Protein AF-A0A2M7G461-F1 (afdb_monomer)

pLDDT: mean 95.99, std 4.85, range [56.94, 98.69]

Nearest PDB structures (foldseek):
  2jje-assembly1_A-2  TM=4.848E-01  e=9.332E-02  Mycobacterium tuberculosis
  4o66-assembly3_C  TM=6.046E-01  e=2.962E-01  Mus musculus
  3ruy-assembly1_B  TM=4.878E-01  e=3.522E-01  Bacillus anthracis str. 'Ames Ancestor'
  1ohv-assembly1_A  TM=4.629E-01  e=4.437E-01  Sus scrofa
  4y0i-assembly1_B  TM=4.213E-01  e=1.492E+00  Sus scrofa

Solvent-accessible surface area (backbone atoms only — not comparable to full-atom values): 9695 Å² total; per-residue (Å²): 132,83,80,64,84,62,64,84,58,50,46,75,48,88,67,35,35,34,46,77,55,98,54,34,34,40,39,37,56,76,95,40,75,69,60,53,51,59,52,64,68,41,80,76,44,41,78,40,80,92,82,59,29,38,39,34,63,53,43,96,90,40,46,66,60,53,50,52,49,54,54,50,48,41,55,48,44,50,49,52,51,55,51,51,49,53,51,48,53,51,11,49,71,45,14,62,62,51,37,53,57,43,53,75,74,56,79,47,101,65,50,50,73,40,72,48,94,23,10,35,32,38,35,63,76,94,42,77,69,46,53,57,43,50,68,68,40,76,81,45,43,78,40,81,88,82,63,25,37,36,33,45,34,84,42,48,72,56,51,56,55,32,47,62,55,36,54,69,70,69,107

Structure (mmCIF, N/CA/C/O backbone):
data_AF-A0A2M7G461-F1
#
_entry.id   AF-A0A2M7G461-F1
#
loop_
_atom_site.group_PDB
_atom_site.id
_atom_site.type_symbol
_atom_site.label_atom_id
_atom_site.label_alt_id
_atom_site.label_comp_id
_atom_site.label_asym_id
_atom_site.label_entity_id
_atom_site.label_seq_id
_atom_site.pdbx_PDB_ins_code
_atom_site.Cartn_x
_atom_site.Cartn_y
_atom_site.Cartn_z
_atom_site.occupancy
_atom_site.B_iso_or_equiv
_atom_site.auth_seq_id
_atom_site.auth_comp_id
_atom_site.auth_asym_id
_atom_site.auth_atom_id
_atom_site.pdbx_PDB_model_num
ATOM 1 N N . MET A 1 1 ? 30.716 -2.762 -32.842 1.00 56.94 1 MET A N 1
ATOM 2 C CA . MET A 1 1 ? 29.436 -3.151 -32.221 1.00 56.94 1 MET A CA 1
ATOM 3 C C . MET A 1 1 ? 29.077 -2.027 -31.274 1.00 56.94 1 MET A C 1
ATOM 5 O O . MET A 1 1 ? 29.935 -1.670 -30.480 1.00 56.94 1 MET A O 1
ATOM 9 N N . LEU A 1 2 ? 27.922 -1.386 -31.448 1.00 66.88 2 LEU A N 1
ATOM 10 C CA . LEU A 1 2 ? 27.442 -0.402 -30.475 1.00 66.88 2 LEU A CA 1
ATOM 11 C C . LEU A 1 2 ? 26.961 -1.191 -29.254 1.00 66.88 2 LEU A C 1
ATOM 13 O O . LEU A 1 2 ? 26.204 -2.146 -29.421 1.00 66.88 2 LEU A O 1
ATOM 17 N N . GLU A 1 3 ? 27.455 -0.858 -28.066 1.00 80.31 3 GLU A N 1
ATOM 18 C CA . GLU A 1 3 ? 26.978 -1.459 -26.818 1.00 80.31 3 GLU A CA 1
ATOM 19 C C . GLU A 1 3 ? 25.491 -1.130 -26.642 1.00 80.31 3 GLU A C 1
ATOM 21 O O . GLU A 1 3 ? 25.078 0.009 -26.867 1.00 80.31 3 GLU A O 1
ATOM 26 N N . ASN A 1 4 ? 24.675 -2.129 -26.292 1.00 85.50 4 ASN A N 1
ATOM 27 C CA . ASN A 1 4 ? 23.266 -1.910 -25.985 1.00 85.50 4 ASN A CA 1
ATOM 28 C C . ASN A 1 4 ? 23.180 -1.210 -24.615 1.00 85.50 4 ASN A C 1
ATOM 30 O O . ASN A 1 4 ? 23.461 -1.862 -23.607 1.00 85.50 4 ASN A O 1
ATOM 34 N N . PRO A 1 5 ? 22.776 0.073 -24.538 1.00 89.31 5 PRO A N 1
ATOM 35 C CA . PRO A 1 5 ? 22.757 0.820 -23.277 1.00 89.31 5 PRO A CA 1
ATOM 36 C C . PRO A 1 5 ? 21.760 0.253 -22.252 1.00 89.31 5 PRO A C 1
ATOM 38 O O . PRO A 1 5 ? 21.801 0.627 -21.083 1.00 89.31 5 PRO A O 1
ATOM 41 N N . LEU A 1 6 ? 20.860 -0.646 -22.668 1.00 92.81 6 LEU A N 1
ATOM 42 C CA . LEU A 1 6 ? 19.903 -1.307 -21.783 1.00 92.81 6 LEU A CA 1
ATOM 43 C C . LEU A 1 6 ? 20.490 -2.529 -21.066 1.00 92.81 6 LEU A C 1
ATOM 45 O O . LEU A 1 6 ? 19.903 -2.970 -20.082 1.00 92.81 6 LEU A O 1
ATOM 49 N N . ALA A 1 7 ? 21.638 -3.057 -21.506 1.00 93.50 7 ALA A N 1
ATOM 50 C CA . ALA A 1 7 ? 22.259 -4.230 -20.885 1.00 93.50 7 ALA A CA 1
ATOM 51 C C . ALA A 1 7 ? 22.636 -3.975 -19.414 1.00 93.50 7 ALA A C 1
ATOM 53 O O . ALA A 1 7 ? 22.468 -4.845 -18.567 1.00 93.50 7 ALA A O 1
ATOM 54 N N . GLU A 1 8 ? 23.056 -2.751 -19.080 1.00 94.19 8 GLU A N 1
ATOM 55 C CA . GLU A 1 8 ? 23.362 -2.346 -17.698 1.00 94.19 8 GLU A CA 1
ATOM 56 C C . GLU A 1 8 ? 22.121 -2.274 -16.794 1.00 94.19 8 GLU A C 1
ATOM 58 O O . GLU A 1 8 ? 22.232 -2.182 -15.569 1.00 94.19 8 GLU A O 1
ATOM 63 N N . LEU A 1 9 ? 20.921 -2.272 -17.381 1.00 94.25 9 LEU A N 1
ATOM 64 C CA . LEU A 1 9 ? 19.673 -2.212 -16.633 1.00 94.25 9 LEU A CA 1
ATOM 65 C C . LEU A 1 9 ? 19.159 -3.594 -16.244 1.00 94.25 9 LEU A C 1
ATOM 67 O O . LEU A 1 9 ? 18.278 -3.651 -15.389 1.00 94.25 9 LEU A O 1
ATOM 71 N N . GLU A 1 10 ? 19.662 -4.674 -16.838 1.00 96.06 10 GLU A N 1
ATOM 72 C CA . GLU A 1 10 ? 19.182 -6.027 -16.570 1.00 96.06 10 GLU A CA 1
ATOM 73 C C . GLU A 1 10 ? 19.391 -6.435 -15.103 1.00 96.06 10 GLU A C 1
ATOM 75 O O . GLU A 1 10 ? 20.356 -6.043 -14.444 1.00 96.06 10 GLU A O 1
ATOM 80 N N . GLY A 1 11 ? 18.449 -7.216 -14.574 1.00 96.25 11 GLY A N 1
ATOM 81 C CA . GLY A 1 11 ? 18.481 -7.721 -13.207 1.00 96.25 11 GLY A CA 1
ATOM 82 C C . GLY A 1 11 ? 17.482 -7.044 -12.274 1.00 96.25 11 GLY A C 1
ATOM 83 O O . GLY A 1 11 ? 16.575 -6.311 -12.679 1.00 96.25 11 GLY A O 1
ATOM 84 N N . GLU A 1 12 ? 17.631 -7.343 -10.990 1.00 95.94 12 GLU A N 1
ATOM 85 C CA . GLU A 1 12 ? 16.716 -6.932 -9.930 1.00 95.94 12 GLU A CA 1
ATOM 86 C C . GLU A 1 12 ? 17.396 -5.909 -9.027 1.00 95.94 12 GLU A C 1
ATOM 88 O O . GLU A 1 12 ? 18.447 -6.176 -8.447 1.00 95.94 12 GLU A O 1
ATOM 93 N N . ILE A 1 13 ? 16.810 -4.714 -8.951 1.00 94.06 13 ILE A N 1
ATOM 94 C CA . ILE A 1 13 ? 17.269 -3.645 -8.065 1.00 94.06 13 ILE A CA 1
ATOM 95 C C . ILE A 1 13 ? 16.044 -3.089 -7.355 1.00 94.06 13 ILE A C 1
ATOM 97 O O . ILE A 1 13 ? 15.109 -2.618 -8.011 1.00 94.06 13 ILE A O 1
ATOM 101 N N . ASP A 1 14 ? 16.091 -3.096 -6.024 1.00 90.81 14 ASP A N 1
ATOM 102 C CA . ASP A 1 14 ? 14.961 -2.735 -5.171 1.00 90.81 14 ASP A CA 1
ATOM 103 C C . ASP A 1 14 ? 13.735 -3.609 -5.541 1.00 90.81 14 ASP A C 1
ATOM 105 O O . ASP A 1 14 ? 13.858 -4.822 -5.683 1.00 90.81 14 ASP A O 1
ATOM 109 N N . GLU A 1 15 ? 12.567 -3.008 -5.755 1.00 94.50 15 GLU A N 1
ATOM 110 C CA . GLU A 1 15 ? 11.322 -3.702 -6.132 1.00 94.50 15 GLU A CA 1
ATOM 111 C C . GLU A 1 15 ? 11.133 -3.845 -7.658 1.00 94.50 15 GLU A C 1
ATOM 113 O O . GLU A 1 15 ? 10.039 -4.160 -8.131 1.00 94.50 15 GLU A O 1
ATOM 118 N N . VAL A 1 16 ? 12.162 -3.543 -8.462 1.00 97.44 16 VAL A N 1
ATOM 119 C CA . VAL A 1 16 ? 12.061 -3.511 -9.929 1.00 97.44 16 VAL A CA 1
ATOM 120 C C . VAL A 1 16 ? 12.993 -4.541 -10.552 1.00 97.44 16 VAL A C 1
ATOM 122 O O . VAL A 1 16 ? 14.220 -4.394 -10.532 1.00 97.44 16 VAL A O 1
ATOM 125 N N . ARG A 1 17 ? 12.397 -5.548 -11.192 1.00 98.19 17 ARG A N 1
ATOM 126 C CA . ARG A 1 17 ? 13.107 -6.539 -12.006 1.00 98.19 17 ARG A CA 1
ATOM 127 C C . ARG A 1 17 ? 12.978 -6.201 -13.485 1.00 98.19 17 ARG A C 1
ATOM 129 O O . ARG A 1 17 ? 11.881 -5.938 -13.975 1.00 98.19 17 ARG A O 1
ATOM 136 N N . VAL A 1 18 ? 14.110 -6.247 -14.172 1.00 98.12 18 VAL A N 1
ATOM 137 C CA . VAL A 1 18 ? 14.263 -5.969 -15.600 1.00 98.12 18 VAL A CA 1
ATOM 138 C C . VAL A 1 18 ? 14.809 -7.221 -16.275 1.00 98.12 18 VAL A C 1
ATOM 140 O O . VAL A 1 18 ? 15.812 -7.770 -15.819 1.00 98.12 18 VAL A O 1
ATOM 143 N N . GLN A 1 19 ? 14.166 -7.657 -17.353 1.00 98.12 19 GLN A N 1
ATOM 144 C CA . GLN A 1 19 ? 14.663 -8.721 -18.228 1.00 98.12 19 GLN A CA 1
ATOM 145 C C . GLN A 1 19 ? 14.757 -8.188 -19.650 1.00 98.12 19 GLN A C 1
ATOM 147 O O . GLN A 1 19 ? 13.816 -7.551 -20.131 1.00 98.12 19 GLN A O 1
ATOM 152 N N . LEU A 1 20 ? 15.895 -8.422 -20.297 1.00 96.94 20 LEU A N 1
ATOM 153 C CA . LEU A 1 20 ? 16.164 -7.915 -21.633 1.00 96.94 20 LEU A CA 1
ATOM 154 C C . LEU A 1 20 ? 16.032 -9.042 -22.661 1.00 96.94 20 LEU A C 1
ATOM 156 O O . LEU A 1 20 ? 16.603 -10.117 -22.500 1.00 96.94 20 LEU A O 1
ATOM 160 N N . PHE A 1 21 ? 15.295 -8.770 -23.729 1.00 95.25 21 PHE A N 1
ATOM 161 C CA . PHE A 1 21 ? 15.199 -9.608 -24.918 1.00 95.25 21 PHE A CA 1
ATOM 162 C C . PHE A 1 21 ? 15.701 -8.813 -26.130 1.00 95.25 21 PHE A C 1
ATOM 164 O O . PHE A 1 21 ? 16.008 -7.624 -26.020 1.00 95.25 21 PHE A O 1
ATOM 171 N N . ASP A 1 22 ? 15.785 -9.461 -27.293 1.00 92.56 22 ASP A N 1
ATOM 172 C CA . ASP A 1 22 ? 16.356 -8.844 -28.499 1.00 92.56 22 ASP A CA 1
ATOM 173 C C . ASP A 1 22 ? 15.613 -7.561 -28.920 1.00 92.56 22 ASP A C 1
ATOM 175 O O . ASP A 1 22 ? 16.245 -6.558 -29.251 1.00 92.56 22 ASP A O 1
ATOM 179 N N . GLU A 1 23 ? 14.278 -7.574 -28.870 1.00 95.50 23 GLU A N 1
ATOM 180 C CA . GLU A 1 23 ? 13.420 -6.469 -29.333 1.00 95.50 23 GLU A CA 1
ATOM 181 C C . GLU A 1 23 ? 12.477 -5.931 -28.248 1.00 95.50 23 GLU A C 1
ATOM 183 O O . GLU A 1 23 ? 11.671 -5.034 -28.502 1.00 95.50 23 GLU A O 1
ATOM 188 N N . GLU A 1 24 ? 12.558 -6.455 -27.025 1.00 96.56 24 GLU A N 1
ATOM 189 C CA . GLU A 1 24 ? 11.681 -6.044 -25.933 1.00 96.56 24 GLU A CA 1
ATOM 190 C C . GLU A 1 24 ? 12.364 -6.092 -24.565 1.00 96.56 24 GLU A C 1
ATOM 192 O O . GLU A 1 24 ? 13.359 -6.779 -24.343 1.00 96.56 24 GLU A O 1
ATOM 197 N N . LEU A 1 25 ? 11.806 -5.335 -23.627 1.00 97.88 25 LEU A N 1
ATOM 198 C CA . LEU A 1 25 ? 12.201 -5.300 -22.229 1.00 97.88 25 LEU A CA 1
ATOM 199 C C . LEU A 1 25 ? 10.990 -5.650 -21.370 1.00 97.88 25 LEU A C 1
ATOM 201 O O . LEU A 1 25 ? 9.947 -5.008 -21.485 1.00 97.88 25 LEU A O 1
ATOM 205 N N . SER A 1 26 ? 11.137 -6.624 -20.477 1.00 98.31 26 SER A N 1
ATOM 206 C CA . SER A 1 26 ? 10.110 -6.967 -19.493 1.00 98.31 26 SER A CA 1
ATOM 207 C C . SER A 1 26 ? 10.402 -6.317 -18.140 1.00 98.31 26 SER A C 1
ATOM 209 O O . SER A 1 26 ? 11.526 -6.370 -17.631 1.00 98.31 26 SER A O 1
ATOM 211 N N . LEU A 1 27 ? 9.378 -5.692 -17.558 1.00 98.25 27 LEU A N 1
ATOM 212 C CA . LEU A 1 27 ? 9.401 -5.055 -16.244 1.00 98.25 27 LEU A CA 1
ATOM 213 C C . LEU A 1 27 ? 8.462 -5.760 -15.273 1.00 98.25 27 LEU A C 1
ATOM 215 O O . LEU A 1 27 ? 7.254 -5.827 -15.507 1.00 98.25 27 LEU A O 1
ATOM 219 N N . HIS A 1 28 ? 8.989 -6.156 -14.117 1.00 98.19 28 HIS A N 1
ATOM 220 C CA . HIS A 1 28 ? 8.184 -6.583 -12.975 1.00 98.19 28 HIS A CA 1
ATOM 221 C C . HIS A 1 28 ? 8.376 -5.607 -11.820 1.00 98.19 28 HIS A C 1
ATOM 223 O O . HIS A 1 28 ? 9.505 -5.289 -11.449 1.00 98.19 28 HIS A O 1
ATOM 229 N N . PHE A 1 29 ? 7.265 -5.140 -11.258 1.00 97.69 29 PHE A N 1
ATOM 230 C CA . PHE A 1 29 ? 7.243 -4.287 -10.074 1.00 97.69 29 PHE A CA 1
ATOM 231 C C . PHE A 1 29 ? 5.868 -4.361 -9.383 1.00 97.69 29 PHE A C 1
ATOM 233 O O . PHE A 1 29 ? 4.868 -4.683 -10.041 1.00 97.69 29 PHE A O 1
ATOM 240 N N . PRO A 1 30 ? 5.772 -4.061 -8.074 1.00 96.25 30 PRO A N 1
ATOM 241 C CA . PRO A 1 30 ? 4.502 -4.017 -7.355 1.00 96.25 30 PRO A CA 1
ATOM 242 C C . PRO A 1 30 ? 3.509 -3.047 -7.996 1.00 96.25 30 PRO A C 1
ATOM 244 O O . PRO A 1 30 ? 3.878 -1.975 -8.475 1.00 96.25 30 PRO A O 1
ATOM 247 N N . TYR A 1 31 ? 2.215 -3.377 -7.973 1.00 95.62 31 TYR A N 1
ATOM 248 C CA . TYR A 1 31 ? 1.209 -2.474 -8.528 1.00 95.62 31 TYR A CA 1
ATOM 249 C C . TYR A 1 31 ? 1.212 -1.139 -7.775 1.00 95.62 31 TYR A C 1
ATOM 251 O O . TYR A 1 31 ? 0.788 -1.048 -6.625 1.00 95.62 31 TYR A O 1
ATOM 259 N N . HIS A 1 32 ? 1.622 -0.084 -8.472 1.00 96.12 32 HIS A N 1
ATOM 260 C CA . HIS A 1 32 ? 1.499 1.286 -8.009 1.00 96.12 32 HIS A CA 1
ATOM 261 C C . HIS A 1 32 ? 0.900 2.135 -9.129 1.00 96.12 32 HIS A C 1
ATOM 263 O O . HIS A 1 32 ? 1.432 2.176 -10.240 1.00 96.12 32 HIS A O 1
ATOM 269 N N . LYS A 1 33 ? -0.213 2.828 -8.853 1.00 95.38 33 LYS A N 1
ATOM 270 C CA . LYS A 1 33 ? -1.005 3.528 -9.882 1.00 95.38 33 LYS A CA 1
ATOM 271 C C . LYS A 1 33 ? -0.160 4.498 -10.713 1.00 95.38 33 LYS A C 1
ATOM 273 O O . LYS A 1 33 ? -0.298 4.525 -11.932 1.00 95.38 33 LYS A O 1
ATOM 278 N N . SER A 1 34 ? 0.716 5.269 -10.069 1.00 94.62 34 SER A N 1
ATOM 279 C CA . SER A 1 34 ? 1.588 6.222 -10.767 1.00 94.62 34 SER A CA 1
ATOM 280 C C . SER A 1 34 ? 2.683 5.527 -11.576 1.00 94.62 34 SER A C 1
ATOM 282 O O . SER A 1 34 ? 2.973 5.968 -12.678 1.00 94.62 34 SER A O 1
ATOM 284 N N . ALA A 1 35 ? 3.242 4.417 -11.078 1.00 96.44 35 ALA A N 1
ATOM 285 C CA . ALA A 1 35 ? 4.262 3.651 -11.799 1.00 96.44 35 ALA A CA 1
ATOM 286 C C . ALA A 1 35 ? 3.666 3.010 -13.060 1.00 96.44 35 ALA A C 1
ATOM 288 O O . ALA A 1 35 ? 4.210 3.144 -14.152 1.00 96.44 35 ALA A O 1
ATOM 289 N N . VAL A 1 36 ? 2.480 2.408 -12.921 1.00 97.62 36 VAL A N 1
ATOM 290 C CA . VAL A 1 36 ? 1.700 1.861 -14.037 1.00 97.62 36 VAL A CA 1
ATOM 291 C C . VAL A 1 36 ? 1.368 2.937 -15.066 1.00 97.62 36 VAL A C 1
ATOM 293 O O . VAL A 1 36 ? 1.508 2.694 -16.259 1.00 97.62 36 VAL A O 1
ATOM 296 N N . ALA A 1 37 ? 0.942 4.126 -14.630 1.00 96.56 37 ALA A N 1
ATOM 297 C CA . ALA A 1 37 ? 0.649 5.226 -15.545 1.00 96.56 37 ALA 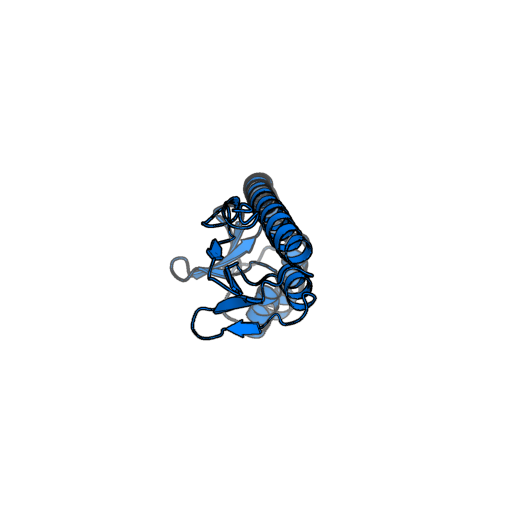A CA 1
ATOM 298 C C . ALA A 1 37 ? 1.891 5.656 -16.344 1.00 96.56 37 ALA A C 1
ATOM 300 O O . ALA A 1 37 ? 1.776 5.863 -17.549 1.00 96.56 37 ALA A O 1
ATOM 301 N N . SER A 1 38 ? 3.061 5.730 -15.700 1.00 95.38 38 SER A N 1
ATOM 302 C CA . SER A 1 38 ? 4.326 6.054 -16.369 1.00 95.38 38 SER A CA 1
ATOM 303 C C . SER A 1 38 ? 4.712 5.012 -17.418 1.00 95.38 38 SER A C 1
ATOM 305 O O . SER A 1 38 ? 5.062 5.378 -18.533 1.00 95.38 38 SER A O 1
ATOM 307 N N . VAL A 1 39 ? 4.602 3.720 -17.094 1.00 96.88 39 VAL A N 1
ATOM 308 C CA . VAL A 1 39 ? 4.925 2.635 -18.037 1.00 96.88 39 VAL A CA 1
ATOM 309 C C . VAL A 1 39 ? 3.939 2.596 -19.199 1.00 96.88 39 VAL A C 1
ATOM 311 O O . VAL A 1 39 ? 4.338 2.500 -20.354 1.00 96.88 39 VAL A O 1
ATOM 314 N N . LYS A 1 40 ? 2.646 2.751 -18.911 1.00 97.12 40 LYS A N 1
ATOM 315 C CA . LYS A 1 40 ? 1.579 2.753 -19.917 1.00 97.12 40 LYS A CA 1
ATOM 316 C C . LYS A 1 40 ? 1.662 3.935 -20.894 1.00 97.12 40 LYS A C 1
ATOM 318 O O . LYS A 1 40 ? 1.046 3.880 -21.953 1.00 97.12 40 LYS A O 1
ATOM 323 N N . ALA A 1 41 ? 2.376 5.003 -20.540 1.00 96.25 41 ALA A N 1
ATOM 324 C CA . ALA A 1 41 ? 2.604 6.144 -21.424 1.00 96.25 41 ALA A CA 1
ATOM 325 C C . ALA A 1 41 ? 3.663 5.868 -22.508 1.00 96.25 41 ALA A C 1
ATOM 327 O O . ALA A 1 41 ? 3.764 6.6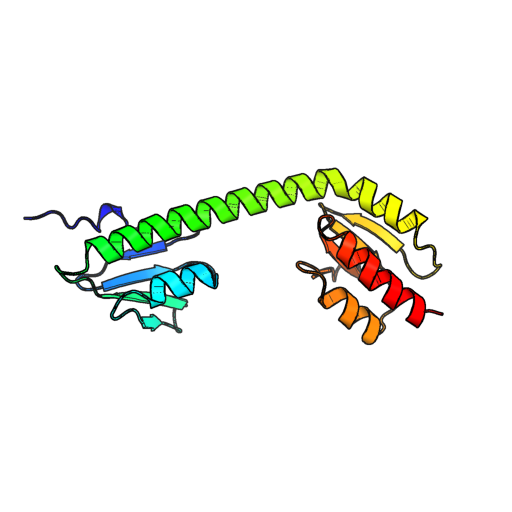44 -23.456 1.00 96.25 41 ALA A O 1
ATOM 328 N N . ILE A 1 42 ? 4.440 4.787 -22.382 1.00 96.06 42 ILE A N 1
ATOM 329 C CA . ILE A 1 42 ? 5.422 4.371 -23.385 1.00 96.06 42 ILE A CA 1
ATOM 330 C C . ILE A 1 42 ? 4.678 3.716 -24.550 1.00 96.06 42 ILE A C 1
ATOM 332 O O . ILE A 1 42 ? 3.864 2.809 -24.361 1.00 96.06 42 ILE A O 1
ATOM 336 N N . GLU A 1 43 ? 4.953 4.184 -25.764 1.00 96.75 43 GLU A N 1
ATOM 337 C CA . GLU A 1 43 ? 4.327 3.656 -26.973 1.00 96.75 43 GLU A CA 1
ATOM 338 C C . GLU A 1 43 ? 4.626 2.159 -27.140 1.00 96.75 43 GLU A C 1
ATOM 340 O O . GLU A 1 43 ? 5.773 1.723 -27.055 1.00 96.75 43 GLU A O 1
ATOM 345 N N . GLY A 1 44 ? 3.568 1.371 -27.350 1.00 96.88 44 GLY A N 1
ATOM 346 C CA . GLY A 1 44 ? 3.656 -0.081 -27.511 1.00 96.88 44 GLY A CA 1
ATOM 347 C C . GLY A 1 44 ? 3.799 -0.880 -26.212 1.00 96.88 44 GLY A C 1
ATOM 348 O O . GLY A 1 44 ? 3.933 -2.096 -26.289 1.00 96.88 44 GLY A O 1
ATOM 349 N N . ALA A 1 45 ? 3.731 -0.251 -25.033 1.00 97.94 45 ALA A N 1
ATOM 350 C CA . ALA A 1 45 ? 3.742 -0.973 -23.762 1.00 97.94 45 ALA A CA 1
ATOM 351 C C . ALA A 1 45 ? 2.519 -1.899 -23.613 1.00 97.94 45 ALA A C 1
ATOM 353 O O . ALA A 1 45 ? 1.369 -1.451 -23.695 1.00 97.94 45 ALA A O 1
ATOM 354 N N . ILE A 1 46 ? 2.756 -3.182 -23.334 1.00 98.12 46 ILE A N 1
ATOM 355 C CA . ILE A 1 46 ? 1.713 -4.204 -23.168 1.00 98.12 46 ILE A CA 1
ATOM 356 C C . ILE A 1 46 ? 1.858 -4.855 -21.793 1.00 98.12 46 ILE A C 1
ATOM 358 O O . ILE A 1 46 ? 2.953 -5.201 -21.366 1.00 98.12 46 ILE A O 1
ATOM 362 N N . TYR A 1 47 ? 0.741 -5.031 -21.086 1.00 98.38 47 TYR A N 1
ATOM 363 C CA . TYR A 1 47 ? 0.724 -5.789 -19.836 1.00 98.38 47 TYR A CA 1
ATOM 364 C C . TYR A 1 47 ? 0.539 -7.280 -20.118 1.00 98.38 47 TYR A C 1
ATOM 366 O O . TYR A 1 47 ? -0.432 -7.661 -20.780 1.00 98.38 47 TYR A O 1
ATOM 374 N N . ASN A 1 48 ? 1.417 -8.114 -19.564 1.00 97.75 48 ASN A N 1
ATOM 375 C CA . ASN A 1 48 ? 1.299 -9.560 -19.608 1.00 97.75 48 ASN A CA 1
ATOM 376 C C . ASN A 1 48 ? 0.679 -10.094 -18.296 1.00 97.75 48 ASN A C 1
ATOM 378 O O . ASN A 1 48 ? 1.295 -10.036 -17.229 1.00 97.75 48 ASN A O 1
ATOM 382 N N . PRO A 1 49 ? -0.556 -10.629 -18.324 1.00 97.06 49 PRO A N 1
ATOM 383 C CA . PRO A 1 49 ? -1.207 -11.131 -17.120 1.00 97.06 49 PRO A CA 1
ATOM 384 C C . PRO A 1 49 ? -0.655 -12.478 -16.629 1.00 97.06 49 PRO A C 1
ATOM 386 O O . PRO A 1 49 ? -0.895 -12.813 -15.468 1.00 97.06 49 PR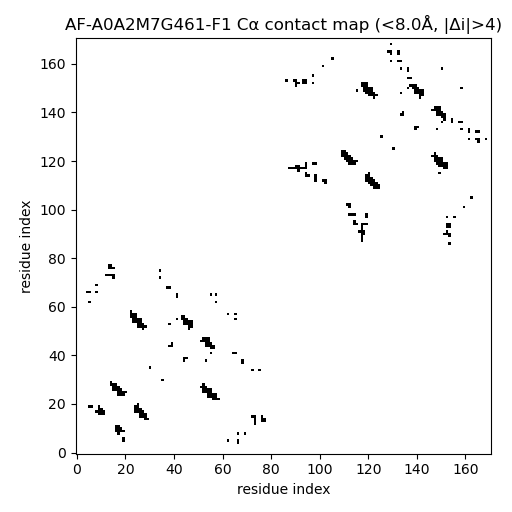O A O 1
ATOM 389 N N . SER A 1 50 ? 0.043 -13.263 -17.465 1.00 96.50 50 SER A N 1
ATOM 390 C CA . SER A 1 50 ? 0.507 -14.602 -17.064 1.00 96.50 50 SER A CA 1
ATOM 391 C C . SER A 1 50 ? 1.643 -14.547 -16.045 1.00 96.50 50 SER A C 1
ATOM 393 O O . SER A 1 50 ? 1.683 -15.351 -15.119 1.00 96.50 50 SER A O 1
ATOM 395 N N . ASP A 1 51 ? 2.541 -13.579 -16.199 1.00 95.50 51 ASP A N 1
ATOM 396 C CA . ASP A 1 51 ? 3.717 -13.349 -15.350 1.00 95.50 51 ASP A CA 1
ATOM 397 C C . ASP A 1 51 ? 3.645 -12.008 -14.588 1.00 9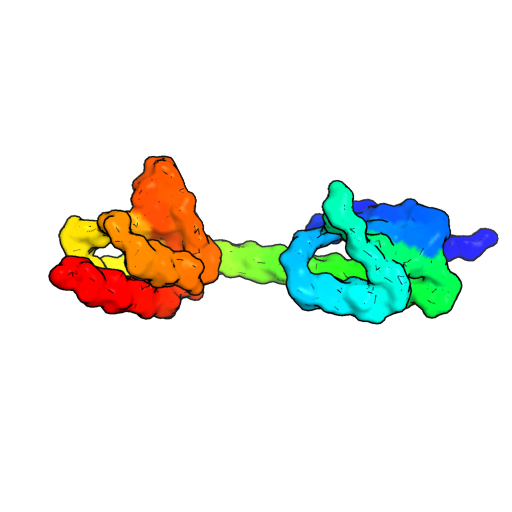5.50 51 ASP A C 1
ATOM 399 O O . ASP A 1 51 ? 4.530 -11.687 -13.793 1.00 95.50 51 ASP A O 1
ATOM 403 N N . LYS A 1 52 ? 2.561 -11.247 -14.801 1.00 97.44 52 LYS A N 1
ATOM 404 C CA . LYS A 1 52 ? 2.288 -9.933 -14.210 1.00 97.44 52 LYS A CA 1
ATOM 405 C C . LYS A 1 52 ? 3.371 -8.898 -14.533 1.00 97.44 52 LYS A C 1
ATOM 407 O O . LYS A 1 52 ? 3.695 -8.079 -13.671 1.00 97.44 52 LYS A O 1
ATOM 412 N N . SER A 1 53 ? 3.898 -8.922 -15.754 1.00 98.00 53 SER A N 1
ATOM 413 C CA . SER A 1 53 ? 4.930 -7.999 -16.232 1.00 98.00 53 SER A CA 1
ATOM 414 C C . SER A 1 53 ? 4.399 -6.955 -17.218 1.00 98.00 53 SER A C 1
ATOM 416 O O . SER A 1 53 ? 3.278 -7.044 -17.724 1.00 98.00 53 SER A O 1
ATOM 418 N N . TRP A 1 54 ? 5.205 -5.928 -17.475 1.00 98.44 54 TRP A N 1
ATOM 419 C CA . TRP A 1 54 ? 5.018 -4.994 -18.582 1.00 98.44 54 TRP A CA 1
ATOM 420 C C . TRP A 1 54 ? 6.100 -5.224 -19.632 1.00 98.44 54 TRP A C 1
ATOM 422 O O . TRP A 1 54 ? 7.277 -5.069 -19.321 1.00 98.44 54 TRP A O 1
ATOM 432 N N . CYS A 1 55 ? 5.699 -5.523 -20.863 1.00 98.12 55 CYS A N 1
ATOM 433 C CA . CYS A 1 55 ? 6.587 -5.637 -22.014 1.00 98.12 55 CYS A CA 1
ATOM 434 C C . CYS A 1 55 ? 6.676 -4.288 -22.733 1.00 98.12 55 CYS A C 1
ATOM 436 O O . CYS A 1 55 ? 5.649 -3.690 -23.070 1.00 98.12 55 CYS A O 1
ATOM 438 N N . LEU A 1 56 ? 7.898 -3.813 -22.963 1.00 97.88 56 LEU A N 1
ATOM 439 C CA . LEU A 1 56 ? 8.205 -2.566 -23.655 1.00 97.88 56 LEU A CA 1
ATOM 440 C C . LEU A 1 56 ? 8.990 -2.870 -24.930 1.00 97.88 56 LEU A C 1
ATOM 442 O O . LEU A 1 56 ? 10.067 -3.455 -24.823 1.00 97.88 56 LEU A O 1
ATOM 446 N N . PRO A 1 57 ? 8.518 -2.458 -26.117 1.00 97.38 57 PRO A N 1
ATOM 447 C CA . PRO A 1 57 ? 9.292 -2.639 -27.334 1.00 97.38 57 PRO A CA 1
ATOM 448 C C . PRO A 1 57 ? 10.551 -1.774 -27.284 1.00 97.38 57 PRO A C 1
ATOM 450 O O . PRO A 1 57 ? 10.500 -0.609 -26.878 1.00 97.38 57 PRO A O 1
ATOM 453 N N . ILE A 1 58 ? 11.672 -2.326 -27.735 1.00 96.19 58 ILE A N 1
ATOM 454 C CA . ILE A 1 58 ? 12.932 -1.609 -27.896 1.00 96.19 58 ILE A CA 1
ATOM 455 C C . ILE A 1 58 ? 13.128 -1.334 -29.380 1.00 96.19 58 ILE A C 1
ATOM 457 O O . ILE A 1 58 ? 13.270 -2.232 -30.202 1.00 96.19 58 ILE A O 1
ATOM 461 N N . THR A 1 59 ? 13.185 -0.056 -29.718 1.00 95.50 59 THR A N 1
ATOM 462 C CA . THR A 1 59 ? 13.480 0.439 -31.059 1.00 95.50 59 THR A CA 1
ATOM 463 C C . THR A 1 59 ? 14.579 1.490 -30.959 1.00 95.50 59 THR A C 1
ATOM 465 O O . THR A 1 59 ? 14.680 2.166 -29.931 1.00 95.50 59 THR A O 1
ATOM 468 N N . PRO A 1 60 ? 15.360 1.728 -32.025 1.00 94.50 60 PRO A N 1
ATOM 469 C CA . PRO A 1 60 ? 16.349 2.805 -32.030 1.00 94.50 60 PRO A CA 1
ATOM 470 C C . PRO A 1 60 ? 15.776 4.186 -31.662 1.00 94.50 60 PRO A C 1
ATOM 472 O O . PRO A 1 60 ? 16.509 5.054 -31.195 1.00 94.50 60 PRO A O 1
ATOM 475 N N . GLN A 1 61 ? 14.474 4.406 -31.876 1.00 95.19 61 GLN A N 1
ATOM 476 C CA . GLN A 1 61 ? 13.791 5.672 -31.613 1.00 95.19 61 GLN A CA 1
ATOM 477 C C . GLN A 1 61 ? 13.368 5.849 -30.148 1.00 95.19 61 GLN A C 1
ATOM 479 O O . GLN A 1 61 ? 13.225 6.988 -29.711 1.00 95.19 61 GLN A O 1
ATOM 484 N N . ASN A 1 62 ? 13.167 4.765 -29.390 1.00 95.06 62 ASN A N 1
ATOM 485 C CA . ASN A 1 62 ? 12.634 4.829 -28.023 1.00 95.06 62 ASN A CA 1
ATOM 486 C C . ASN A 1 62 ? 13.581 4.271 -26.945 1.00 95.06 62 ASN A C 1
ATOM 488 O O . ASN A 1 62 ? 13.229 4.341 -25.768 1.00 95.06 62 ASN A O 1
ATOM 492 N N . THR A 1 63 ? 14.774 3.769 -27.300 1.00 95.31 63 THR A N 1
ATOM 493 C CA . THR A 1 63 ? 15.744 3.194 -26.345 1.00 95.31 63 THR A CA 1
ATOM 494 C C . THR A 1 63 ? 15.971 4.090 -25.122 1.00 95.31 63 THR A C 1
ATOM 496 O O . THR A 1 63 ? 15.890 3.615 -23.991 1.00 95.31 63 THR A O 1
ATOM 499 N N . TYR A 1 64 ? 16.193 5.393 -25.325 1.00 95.25 64 TYR A N 1
ATOM 500 C CA . TYR A 1 64 ? 16.409 6.339 -24.223 1.00 95.25 64 TYR A CA 1
ATOM 501 C C . TYR A 1 64 ? 15.155 6.558 -23.373 1.00 95.25 64 TYR A C 1
ATOM 503 O O . TYR A 1 64 ? 15.245 6.633 -22.154 1.00 95.25 64 TYR A O 1
ATOM 511 N N . THR A 1 65 ? 13.972 6.592 -23.990 1.00 95.50 65 THR A N 1
ATOM 512 C CA . THR A 1 65 ? 12.699 6.692 -23.263 1.00 95.50 65 THR A CA 1
ATOM 513 C C . THR A 1 65 ? 12.469 5.470 -22.376 1.00 95.50 65 THR A C 1
ATOM 515 O O . THR A 1 65 ? 12.058 5.618 -21.226 1.00 95.50 65 THR A O 1
ATOM 518 N N . VAL A 1 66 ? 12.767 4.269 -22.883 1.00 96.31 66 VAL A N 1
ATOM 519 C CA . VAL A 1 66 ? 12.697 3.025 -22.105 1.00 96.31 66 VAL A CA 1
ATOM 520 C C . VAL A 1 66 ? 13.703 3.067 -20.953 1.00 96.31 66 VAL A C 1
ATOM 522 O O . VAL A 1 66 ? 13.318 2.846 -19.806 1.00 96.31 66 VAL A O 1
ATOM 525 N N . GLN A 1 67 ? 14.962 3.427 -21.221 1.00 96.38 67 GLN A N 1
ATOM 526 C CA . GLN A 1 67 ? 16.002 3.567 -20.197 1.00 96.38 67 GLN A CA 1
ATOM 527 C C . GLN A 1 67 ? 15.591 4.537 -19.078 1.00 96.38 67 GLN A C 1
ATOM 529 O O . GLN A 1 67 ? 15.636 4.179 -17.897 1.00 96.38 67 GLN A O 1
ATOM 534 N N . ASP A 1 68 ? 15.139 5.740 -19.436 1.00 95.94 68 ASP A N 1
ATOM 535 C CA . ASP A 1 68 ? 14.698 6.761 -18.484 1.00 95.94 68 ASP A CA 1
ATOM 536 C C . ASP A 1 68 ? 13.508 6.290 -17.648 1.00 95.94 68 ASP A C 1
ATOM 538 O O . ASP A 1 68 ? 13.450 6.562 -16.442 1.00 95.94 68 ASP A O 1
ATOM 542 N N . ALA A 1 69 ? 12.573 5.551 -18.251 1.00 95.69 69 ALA A N 1
ATOM 543 C CA . ALA A 1 69 ? 11.450 4.968 -17.532 1.00 95.69 69 ALA A CA 1
ATOM 544 C C . ALA A 1 69 ? 11.913 3.946 -16.486 1.00 95.69 69 ALA A C 1
ATOM 546 O O . ALA A 1 69 ? 11.482 4.024 -15.334 1.00 95.69 69 ALA A O 1
ATOM 547 N N . VAL A 1 70 ? 12.835 3.041 -16.836 1.00 96.75 70 VAL A N 1
ATOM 548 C CA . VAL A 1 70 ? 13.383 2.050 -15.892 1.00 96.75 70 VAL A CA 1
ATOM 549 C C . VAL A 1 70 ? 14.116 2.732 -14.736 1.00 96.75 70 VAL A C 1
ATOM 551 O O . VAL A 1 70 ? 13.869 2.423 -13.567 1.00 96.75 70 VAL A O 1
ATOM 554 N N . VAL A 1 71 ? 14.983 3.703 -15.034 1.00 96.56 71 VAL A N 1
ATOM 555 C CA . VAL A 1 71 ? 15.714 4.465 -14.009 1.00 96.56 71 VAL A CA 1
ATOM 556 C C . VAL A 1 71 ? 14.750 5.231 -13.101 1.00 96.56 71 VAL A C 1
ATOM 558 O O . VAL A 1 71 ? 14.924 5.245 -11.879 1.00 96.56 71 VAL A O 1
ATOM 561 N N . SER A 1 72 ? 13.719 5.852 -13.675 1.00 96.12 72 SER A N 1
ATOM 562 C CA . SER A 1 72 ? 12.706 6.593 -12.920 1.00 96.12 72 SER A CA 1
ATOM 563 C C . SER A 1 72 ? 11.881 5.677 -12.018 1.00 96.12 72 SER A C 1
ATOM 565 O O . SER A 1 72 ? 11.628 6.035 -10.868 1.00 96.12 72 SER A O 1
ATOM 567 N N . LEU A 1 73 ? 11.513 4.483 -12.492 1.00 96.94 73 LEU A N 1
ATOM 568 C CA . LEU A 1 73 ? 10.813 3.476 -11.692 1.00 96.94 73 LEU A CA 1
ATOM 569 C C . LEU A 1 73 ? 11.657 3.002 -10.513 1.00 96.94 73 LEU A C 1
ATOM 571 O O . LEU A 1 73 ? 11.165 2.993 -9.388 1.00 96.94 73 LEU A O 1
ATOM 575 N N . ARG A 1 74 ? 12.934 2.674 -10.737 1.00 97.31 74 ARG A N 1
ATOM 576 C CA . ARG A 1 74 ? 13.849 2.275 -9.656 1.00 97.31 74 ARG A CA 1
ATOM 577 C C . ARG A 1 74 ? 13.966 3.363 -8.589 1.00 97.31 74 ARG A C 1
ATOM 579 O O . ARG A 1 74 ? 13.782 3.096 -7.405 1.00 97.31 74 ARG A O 1
ATOM 586 N N . LYS A 1 75 ? 14.188 4.617 -9.001 1.00 96.75 75 LYS A N 1
ATOM 587 C CA . LYS A 1 75 ? 14.223 5.768 -8.078 1.00 96.75 75 LYS A CA 1
ATOM 588 C C . LYS A 1 75 ? 12.908 5.940 -7.316 1.00 96.75 75 LYS A C 1
ATOM 590 O O . LYS A 1 75 ? 12.935 6.233 -6.122 1.00 96.75 75 LYS A O 1
ATOM 595 N N . PHE A 1 76 ? 11.777 5.773 -8.000 1.00 96.31 76 PHE A N 1
ATOM 596 C CA . PHE A 1 76 ? 10.452 5.853 -7.398 1.00 96.31 76 PHE A CA 1
ATOM 597 C C . PHE A 1 76 ? 10.274 4.790 -6.305 1.00 96.31 76 PHE A C 1
ATOM 599 O O . PHE A 1 76 ? 9.986 5.144 -5.166 1.00 96.31 76 PHE A O 1
ATOM 606 N N . PHE A 1 77 ? 10.514 3.513 -6.614 1.00 96.12 77 PHE A N 1
ATOM 607 C CA . PHE A 1 77 ? 10.323 2.429 -5.649 1.00 96.12 77 PHE A CA 1
ATOM 608 C C . PHE A 1 77 ? 11.308 2.484 -4.484 1.00 96.12 77 PHE A C 1
ATOM 610 O O . PHE A 1 77 ? 10.894 2.276 -3.350 1.00 96.12 77 PHE A O 1
ATOM 617 N N . ARG A 1 78 ? 12.566 2.873 -4.714 1.00 96.12 78 ARG A N 1
ATOM 618 C CA . ARG A 1 78 ? 13.517 3.123 -3.621 1.00 96.12 78 ARG A CA 1
ATOM 619 C C . ARG A 1 78 ? 13.002 4.165 -2.633 1.00 96.12 78 ARG A C 1
ATOM 621 O O . ARG A 1 78 ? 13.125 3.994 -1.424 1.00 96.12 78 ARG A O 1
ATOM 628 N N . ARG A 1 79 ? 12.421 5.255 -3.145 1.00 95.88 79 ARG A N 1
ATOM 629 C CA . ARG A 1 79 ? 11.816 6.288 -2.302 1.00 95.88 79 ARG A CA 1
ATOM 630 C C . ARG A 1 79 ? 10.612 5.745 -1.536 1.00 95.88 79 ARG A C 1
ATOM 632 O O . ARG A 1 79 ? 10.477 6.062 -0.361 1.00 95.88 79 ARG A O 1
ATOM 639 N N . GLU A 1 80 ? 9.751 4.962 -2.179 1.00 95.19 80 GLU A N 1
ATOM 640 C CA . GLU A 1 80 ? 8.583 4.374 -1.513 1.00 95.19 80 GLU A CA 1
ATOM 641 C C . GLU A 1 80 ? 8.982 3.397 -0.402 1.00 95.19 80 GLU A C 1
ATOM 643 O O . GLU A 1 80 ? 8.387 3.452 0.670 1.00 95.19 80 GLU A O 1
ATOM 648 N N . VAL A 1 81 ? 10.015 2.572 -0.614 1.00 92.75 81 VAL A N 1
ATOM 649 C CA . VAL A 1 81 ? 10.572 1.683 0.422 1.00 92.75 81 VAL A CA 1
ATOM 650 C C . VAL A 1 81 ? 11.086 2.502 1.605 1.00 92.75 81 VAL A C 1
ATOM 652 O O . VAL A 1 81 ? 10.625 2.298 2.724 1.00 92.75 81 VAL A O 1
ATOM 655 N N . ALA A 1 82 ? 11.932 3.507 1.358 1.00 95.06 82 ALA A N 1
ATOM 656 C CA . ALA A 1 82 ? 12.459 4.362 2.424 1.00 95.0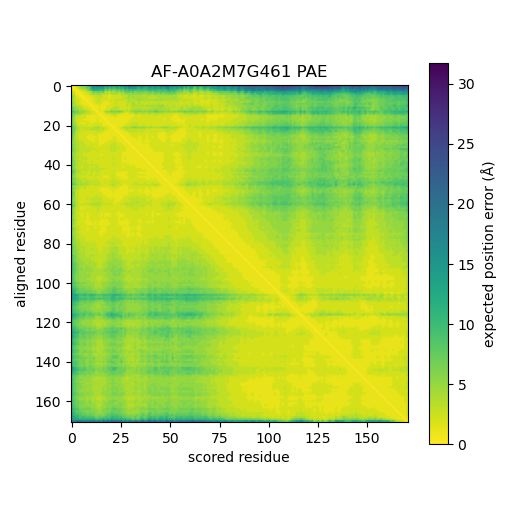6 82 ALA A CA 1
ATOM 657 C C . ALA A 1 82 ? 11.348 5.113 3.191 1.00 95.06 82 ALA A C 1
ATOM 659 O O . ALA A 1 82 ? 11.404 5.256 4.411 1.00 95.06 82 ALA A O 1
ATOM 660 N N . LEU A 1 83 ? 10.305 5.583 2.494 1.00 94.06 83 LEU A N 1
ATOM 661 C CA . LEU A 1 83 ? 9.145 6.211 3.135 1.00 94.06 83 LEU A CA 1
ATOM 662 C C . LEU A 1 83 ? 8.317 5.208 3.949 1.00 94.06 83 LEU A C 1
ATOM 664 O O . LEU A 1 83 ? 7.748 5.588 4.972 1.00 94.06 83 LEU A O 1
ATOM 668 N N . ALA A 1 84 ? 8.202 3.959 3.498 1.00 92.19 84 ALA A N 1
ATOM 669 C CA . ALA A 1 84 ? 7.502 2.911 4.230 1.00 92.19 84 ALA A CA 1
ATOM 670 C C . ALA A 1 84 ? 8.246 2.534 5.518 1.00 92.19 84 ALA A C 1
ATOM 672 O O . ALA A 1 84 ? 7.603 2.424 6.560 1.00 92.19 84 ALA A O 1
ATOM 673 N N . GLU A 1 85 ? 9.575 2.424 5.465 1.00 95.06 85 GLU A N 1
ATOM 674 C CA . GLU A 1 85 ? 10.436 2.201 6.634 1.00 95.06 85 GLU A CA 1
ATOM 675 C C . GLU A 1 85 ? 10.306 3.348 7.641 1.00 95.06 85 GLU A C 1
ATOM 677 O O . GLU A 1 85 ? 9.963 3.115 8.797 1.00 95.06 85 GLU A O 1
ATOM 682 N N . GLN A 1 86 ? 10.437 4.599 7.186 1.00 95.94 86 GLN A N 1
ATOM 683 C CA . GLN A 1 86 ? 10.271 5.770 8.051 1.00 95.94 86 GLN A CA 1
ATOM 684 C C . GLN A 1 86 ? 8.877 5.822 8.700 1.00 95.94 86 GLN A C 1
ATOM 686 O O . GLN A 1 86 ? 8.729 6.205 9.862 1.00 95.94 86 GLN A O 1
ATOM 691 N N . ARG A 1 87 ? 7.824 5.458 7.955 1.00 95.88 87 ARG A N 1
ATOM 692 C CA . ARG A 1 87 ? 6.464 5.376 8.505 1.00 95.88 87 ARG A CA 1
ATOM 693 C C . ARG A 1 87 ? 6.354 4.291 9.565 1.00 95.88 87 ARG A C 1
ATOM 695 O O . ARG A 1 87 ? 5.660 4.512 10.551 1.00 95.88 87 ARG A O 1
ATOM 702 N N . GLU A 1 88 ? 6.997 3.146 9.365 1.00 96.19 88 GLU A N 1
ATOM 703 C CA . GLU A 1 88 ? 7.000 2.067 10.350 1.00 96.19 88 GLU A CA 1
ATOM 704 C C . GLU A 1 88 ? 7.724 2.479 11.632 1.00 96.19 88 GLU A C 1
ATOM 706 O O . GLU A 1 88 ? 7.171 2.329 12.719 1.00 96.19 88 GLU A O 1
ATOM 711 N N . GLU A 1 89 ? 8.899 3.095 11.517 1.00 96.81 89 GLU A N 1
ATOM 712 C CA . GLU A 1 89 ? 9.627 3.644 12.665 1.00 96.81 89 GLU A CA 1
ATOM 713 C C . GLU A 1 89 ? 8.767 4.653 13.435 1.00 96.81 89 GLU A C 1
ATOM 715 O O . GLU A 1 89 ? 8.529 4.489 14.634 1.00 96.81 89 GLU A O 1
ATOM 720 N N . MET A 1 90 ? 8.186 5.630 12.731 1.00 97.50 90 MET A N 1
ATOM 721 C CA . MET A 1 90 ? 7.282 6.615 13.331 1.00 97.50 90 MET A CA 1
ATOM 722 C C . MET A 1 90 ? 6.087 5.945 14.023 1.00 97.50 90 MET A C 1
ATOM 724 O O . MET A 1 90 ? 5.668 6.376 15.097 1.00 97.50 90 MET A O 1
ATOM 728 N N . ARG A 1 91 ? 5.526 4.878 13.439 1.00 97.94 91 ARG A N 1
ATOM 729 C CA . ARG A 1 91 ? 4.436 4.108 14.050 1.00 97.94 91 ARG A CA 1
ATOM 730 C C . ARG A 1 91 ? 4.849 3.503 15.385 1.00 97.94 91 ARG A C 1
ATOM 732 O O . ARG A 1 91 ? 4.080 3.590 16.342 1.00 97.94 91 ARG A O 1
ATOM 739 N N . HIS A 1 92 ? 6.038 2.914 15.470 1.00 96.94 92 HIS A N 1
ATOM 740 C CA . HIS A 1 92 ? 6.555 2.371 16.725 1.00 96.94 92 HIS A CA 1
ATOM 741 C C . HIS A 1 92 ? 6.732 3.447 17.797 1.00 96.94 92 HIS A C 1
ATOM 743 O O . HIS A 1 92 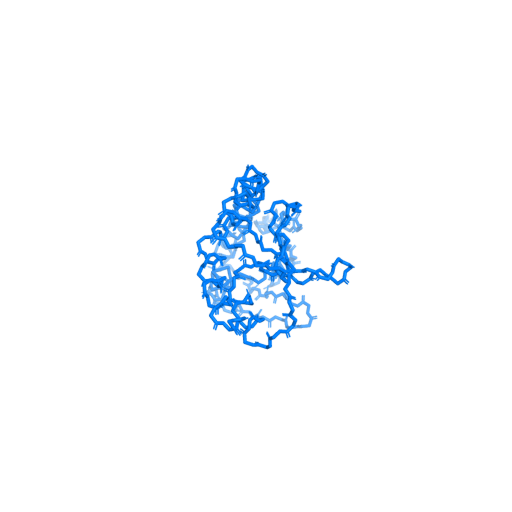? 6.399 3.191 18.957 1.00 96.94 92 HIS A O 1
ATOM 749 N N . GLU A 1 93 ? 7.206 4.631 17.409 1.00 97.81 93 GLU A N 1
ATOM 750 C CA . GLU A 1 93 ? 7.421 5.763 18.315 1.00 97.81 93 GLU A CA 1
ATOM 751 C C . GLU A 1 93 ? 6.112 6.299 18.909 1.00 97.81 93 GLU A C 1
ATOM 753 O O . GLU A 1 93 ? 6.045 6.579 20.105 1.00 97.81 93 GLU A O 1
ATOM 758 N N . ILE A 1 94 ? 5.054 6.422 18.100 1.00 98.19 94 ILE A N 1
ATOM 759 C CA . ILE A 1 94 ? 3.797 7.052 18.540 1.00 98.19 94 ILE A CA 1
ATOM 760 C C . ILE A 1 94 ? 2.772 6.068 19.119 1.00 98.19 94 ILE A C 1
ATOM 762 O O . ILE A 1 94 ? 1.810 6.504 19.752 1.00 98.19 94 ILE A O 1
ATOM 766 N N . ALA A 1 95 ? 2.936 4.755 18.909 1.00 98.00 95 ALA A N 1
ATOM 767 C CA . ALA A 1 95 ? 1.908 3.763 19.237 1.00 98.00 95 ALA A CA 1
ATOM 768 C C . ALA A 1 95 ? 1.467 3.787 20.709 1.00 98.00 95 ALA A C 1
ATOM 770 O O . ALA A 1 95 ? 0.267 3.712 20.967 1.00 98.00 95 ALA A O 1
ATOM 771 N N . ASP A 1 96 ? 2.394 3.928 21.663 1.00 98.19 96 ASP A N 1
ATOM 772 C CA . ASP A 1 96 ? 2.047 3.988 23.093 1.00 98.19 96 ASP A CA 1
ATOM 773 C C . ASP A 1 96 ? 1.143 5.187 23.396 1.00 98.19 96 ASP A C 1
ATOM 775 O O . ASP A 1 96 ? 0.051 5.026 23.941 1.00 98.19 96 ASP A O 1
ATOM 779 N N . SER A 1 97 ? 1.555 6.380 22.956 1.00 98.38 97 SER A N 1
ATOM 780 C CA . SER A 1 97 ? 0.802 7.618 23.175 1.00 98.38 97 SER A CA 1
ATOM 781 C C . SER A 1 97 ? -0.589 7.563 22.536 1.00 98.38 97 SER A C 1
ATOM 783 O O . SER A 1 97 ? -1.577 7.978 23.147 1.00 98.38 97 SER A O 1
ATOM 785 N N . VAL A 1 98 ? -0.692 6.987 21.333 1.00 98.44 98 VAL A N 1
ATOM 786 C CA . VAL A 1 98 ? -1.981 6.786 20.661 1.00 98.44 98 VAL A CA 1
ATOM 787 C C . VAL A 1 98 ? -2.869 5.831 21.464 1.00 98.44 98 VAL A C 1
ATOM 789 O O . VAL A 1 98 ? -4.032 6.153 21.703 1.00 98.44 98 VAL A O 1
ATOM 792 N N . VAL A 1 99 ? -2.356 4.680 21.916 1.00 98.50 99 VAL A N 1
ATOM 793 C CA . VAL A 1 99 ? -3.130 3.710 22.715 1.00 98.50 99 VAL A CA 1
ATOM 794 C C . VAL A 1 99 ? -3.628 4.336 24.017 1.00 98.50 99 VAL A C 1
ATOM 796 O O . VAL A 1 99 ? -4.806 4.192 24.347 1.00 98.50 99 VAL A O 1
ATOM 799 N N . GLU A 1 100 ? -2.774 5.059 24.740 1.00 98.19 100 GLU A N 1
ATOM 800 C CA . GLU A 1 100 ? -3.150 5.758 25.975 1.00 98.19 100 GLU A CA 1
ATOM 801 C C . GLU A 1 100 ? -4.244 6.801 25.724 1.00 98.19 100 GLU A C 1
ATOM 803 O O . GLU A 1 100 ? -5.275 6.807 26.403 1.00 98.19 100 GLU A O 1
ATOM 808 N N . GLY A 1 101 ? -4.076 7.624 24.686 1.00 98.25 101 GLY A N 1
ATOM 809 C CA . GLY A 1 101 ? -5.065 8.622 24.293 1.00 98.25 101 GLY A CA 1
ATOM 810 C C . GLY A 1 101 ? -6.382 8.019 23.793 1.00 98.25 101 GLY A C 1
ATOM 811 O O . GLY A 1 101 ? -7.418 8.679 23.853 1.00 98.25 101 GLY A O 1
ATOM 812 N N . LEU A 1 102 ? -6.381 6.792 23.270 1.00 98.06 102 LEU A N 1
ATOM 813 C CA . LEU A 1 102 ? -7.606 6.080 22.902 1.00 98.06 102 LEU A CA 1
ATOM 814 C C . LEU A 1 102 ? -8.298 5.483 24.128 1.00 98.06 102 LEU A C 1
ATOM 816 O O . LEU A 1 102 ? -9.510 5.636 24.257 1.00 98.06 102 LEU A O 1
ATOM 820 N N . ARG A 1 103 ? -7.547 4.866 25.046 1.00 97.62 103 ARG A N 1
ATOM 821 C CA . ARG A 1 103 ? -8.090 4.337 26.309 1.00 97.62 103 ARG A CA 1
ATOM 822 C C . ARG A 1 103 ? -8.756 5.434 27.138 1.00 97.62 103 ARG A C 1
ATOM 824 O O . ARG A 1 103 ? -9.834 5.204 27.670 1.00 97.62 103 ARG A O 1
ATOM 831 N N . SER A 1 104 ? -8.146 6.620 27.201 1.00 97.00 104 SER A N 1
ATOM 832 C CA . SER A 1 104 ? -8.708 7.769 27.922 1.00 97.00 104 SER A CA 1
ATOM 833 C C . SER A 1 104 ? -9.984 8.321 27.276 1.00 97.00 104 SER A C 1
ATOM 835 O O . SER A 1 104 ? -10.885 8.759 27.985 1.00 97.00 104 SER A O 1
ATOM 837 N N . ASP A 1 105 ? -10.065 8.337 25.944 1.00 97.00 105 ASP A N 1
ATOM 838 C CA . ASP A 1 105 ? -11.195 8.944 25.226 1.00 97.00 105 ASP A CA 1
ATOM 839 C C . ASP A 1 105 ? -12.381 7.982 25.037 1.00 97.00 105 ASP A C 1
ATOM 841 O O . ASP A 1 105 ? -13.507 8.423 24.793 1.00 97.00 105 ASP A O 1
ATOM 845 N N . PHE A 1 106 ? -12.130 6.671 25.084 1.00 95.50 106 PHE A N 1
ATOM 846 C CA . PHE A 1 106 ? -13.073 5.635 24.668 1.00 95.50 106 PHE A CA 1
ATOM 847 C C . PHE A 1 106 ? -13.126 4.478 25.671 1.00 95.50 106 PHE A C 1
ATOM 849 O O . PHE A 1 106 ? -12.676 3.367 25.392 1.00 95.50 106 PHE A O 1
ATOM 856 N N . GLU A 1 107 ? -13.735 4.711 26.830 1.00 93.38 107 GLU A N 1
ATOM 857 C CA . GLU A 1 107 ? -13.946 3.664 27.831 1.00 93.38 107 GLU A CA 1
ATOM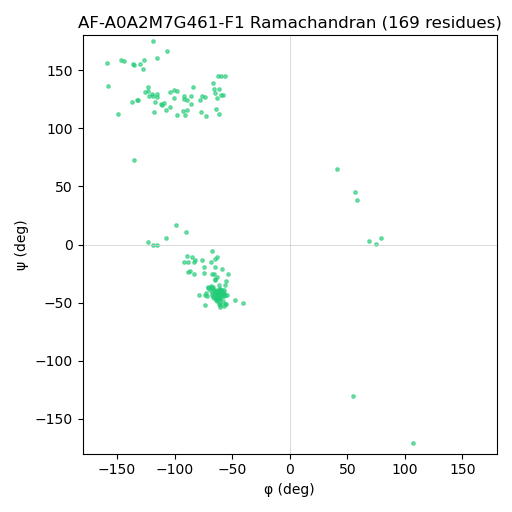 858 C C . GLU A 1 107 ? -15.241 2.880 27.557 1.00 93.38 107 GLU A C 1
ATOM 860 O O . GLU A 1 107 ? -16.335 3.446 27.502 1.00 93.38 107 GLU A O 1
ATOM 865 N N . HIS A 1 108 ? -15.133 1.561 27.365 1.00 94.75 108 HIS A N 1
ATOM 866 C CA . HIS A 1 108 ? -16.291 0.674 27.249 1.00 94.75 108 HIS A CA 1
ATOM 867 C C . HIS A 1 108 ? -15.921 -0.775 27.588 1.00 94.75 108 HIS A C 1
ATOM 869 O O . HIS A 1 108 ? -14.945 -1.307 27.073 1.00 94.75 108 HIS A O 1
ATOM 875 N N . ALA A 1 109 ? -16.758 -1.467 28.369 1.00 94.38 109 ALA A N 1
ATOM 876 C CA . ALA A 1 109 ? -16.459 -2.797 28.926 1.00 94.38 109 ALA A CA 1
ATOM 877 C C . ALA A 1 109 ? -16.157 -3.903 27.894 1.00 94.38 109 ALA A C 1
ATOM 879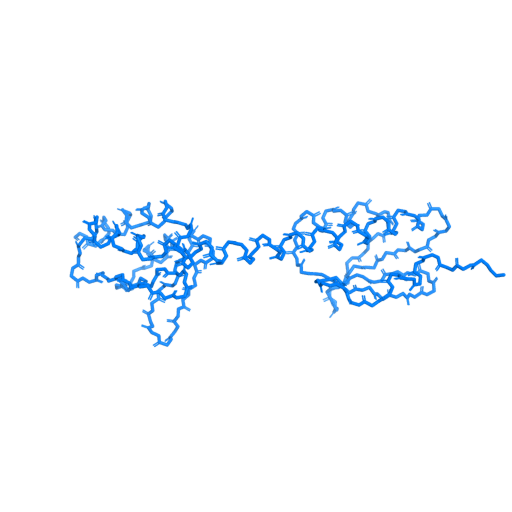 O O . ALA A 1 109 ? -15.573 -4.929 28.227 1.00 94.38 109 ALA A O 1
ATOM 880 N N . ARG A 1 110 ? -16.596 -3.723 26.644 1.00 94.62 110 ARG A N 1
ATOM 881 C CA . ARG A 1 110 ? -16.385 -4.679 25.540 1.00 94.62 110 ARG A CA 1
ATOM 882 C C . ARG A 1 110 ? -15.365 -4.204 24.504 1.00 94.62 110 ARG A C 1
ATOM 884 O O . ARG A 1 110 ? -15.258 -4.828 23.458 1.00 94.62 110 ARG A O 1
ATOM 891 N N . VAL A 1 111 ? -14.699 -3.077 24.740 1.00 96.88 111 VAL A N 1
ATOM 892 C CA . VAL A 1 111 ? -13.695 -2.527 23.826 1.00 96.88 111 VAL A CA 1
ATOM 893 C C . VAL A 1 111 ? -12.363 -2.479 24.554 1.00 96.88 111 VAL A C 1
ATOM 895 O O . VAL A 1 111 ? -12.286 -1.916 25.642 1.00 96.88 111 VAL A O 1
ATOM 898 N N . SER A 1 112 ? -11.316 -3.046 23.961 1.00 97.81 112 SER A N 1
ATOM 899 C CA . SER A 1 112 ? -9.955 -2.912 24.480 1.00 97.81 112 SER A CA 1
ATOM 900 C C . SER A 1 112 ? -8.998 -2.425 23.401 1.00 97.81 112 SER A C 1
ATOM 902 O O . SER A 1 112 ? -9.195 -2.660 22.205 1.00 97.81 112 SER A O 1
ATOM 904 N N . PHE A 1 113 ? -7.967 -1.720 23.860 1.00 98.19 113 PHE A N 1
ATOM 905 C CA . PHE A 1 113 ? -6.878 -1.200 23.046 1.00 98.19 113 PHE A CA 1
ATOM 906 C C . PHE A 1 113 ? -5.567 -1.681 23.641 1.00 98.19 113 PHE A C 1
ATOM 908 O O . PHE A 1 113 ? -5.354 -1.504 24.843 1.00 98.19 113 PHE A O 1
ATOM 915 N N . GLU A 1 114 ? -4.681 -2.225 22.823 1.00 98.06 114 GLU A N 1
ATOM 916 C CA . GLU A 1 114 ? -3.324 -2.617 23.207 1.00 98.06 114 GLU A CA 1
ATOM 917 C C . GLU A 1 114 ? -2.331 -2.166 22.133 1.00 98.06 114 GLU A C 1
ATOM 919 O O . GLU A 1 114 ? -2.707 -1.944 20.983 1.00 98.06 114 GLU A O 1
ATOM 924 N N . LYS A 1 115 ? -1.064 -1.974 22.505 1.00 97.69 115 LYS A N 1
ATOM 925 C CA . LYS A 1 115 ? 0.001 -1.699 21.536 1.00 97.69 115 LYS A CA 1
ATOM 926 C C . LYS A 1 115 ? 0.504 -3.018 20.966 1.00 97.69 115 LYS A C 1
ATOM 928 O O . LYS A 1 115 ? 0.817 -3.927 21.729 1.00 97.69 115 LYS A O 1
ATOM 933 N N . GLN A 1 116 ? 0.684 -3.071 19.651 1.00 97.12 116 GLN A N 1
ATOM 934 C CA . GLN A 1 116 ? 1.300 -4.206 18.969 1.00 97.12 116 GLN A CA 1
ATOM 935 C C . GLN A 1 116 ? 2.039 -3.721 17.723 1.00 97.12 116 GLN A C 1
ATOM 937 O O . GLN A 1 116 ? 1.397 -3.255 16.793 1.00 97.12 116 GLN A O 1
ATOM 942 N N . GLU A 1 117 ? 3.374 -3.798 17.714 1.00 94.06 117 GLU A N 1
ATOM 943 C CA . GLU A 1 117 ? 4.233 -3.524 16.540 1.00 94.06 117 GLU A CA 1
ATOM 944 C C . GLU A 1 117 ? 3.805 -2.299 15.700 1.00 94.06 117 GLU A C 1
ATOM 946 O O . GLU A 1 117 ? 3.308 -2.422 14.583 1.00 94.06 117 GLU A O 1
ATOM 951 N N . GLY A 1 118 ? 3.882 -1.097 16.284 1.00 96.75 118 GLY A N 1
ATOM 952 C CA . GLY A 1 118 ? 3.500 0.142 15.587 1.00 96.75 118 GLY A CA 1
ATOM 953 C C . GLY A 1 118 ? 1.995 0.284 15.294 1.00 96.75 118 GLY A C 1
ATOM 954 O O . GLY A 1 118 ? 1.549 1.258 14.684 1.00 96.75 118 GLY A O 1
ATOM 955 N N . CYS A 1 119 ? 1.178 -0.666 15.743 1.00 98.38 119 CYS A N 1
ATOM 956 C CA . CYS A 1 119 ? -0.268 -0.669 15.599 1.00 98.38 119 CYS A CA 1
ATOM 957 C C . CYS A 1 119 ? -0.973 -0.572 16.959 1.00 98.38 119 CYS A C 1
ATOM 959 O O . CYS A 1 119 ? -0.431 -0.895 18.019 1.00 98.38 119 CYS A O 1
ATOM 961 N N . VAL A 1 120 ? -2.236 -0.160 16.893 1.00 98.56 120 VAL A N 1
ATOM 962 C CA . VAL A 1 120 ? -3.238 -0.316 17.942 1.00 98.56 120 VAL A CA 1
ATOM 963 C C . VAL A 1 120 ? -3.991 -1.615 17.670 1.00 98.56 120 VAL A C 1
ATOM 965 O O . VAL A 1 120 ? -4.701 -1.718 16.668 1.00 98.56 120 VAL A O 1
ATOM 968 N N . ALA A 1 121 ? -3.858 -2.590 18.559 1.00 98.69 121 ALA A N 1
ATOM 969 C CA . ALA A 1 121 ? -4.699 -3.774 18.606 1.00 98.69 121 ALA A CA 1
ATOM 970 C C . ALA A 1 121 ? -6.052 -3.407 19.231 1.00 98.69 121 ALA A C 1
ATOM 972 O O . ALA A 1 121 ? -6.132 -3.023 20.397 1.00 98.69 121 ALA A O 1
ATOM 973 N N . LEU A 1 122 ? -7.115 -3.489 18.434 1.00 98.56 122 LEU A N 1
ATOM 974 C CA . LEU A 1 122 ? -8.490 -3.181 18.813 1.00 98.56 122 LEU A CA 1
ATOM 975 C C . LEU A 1 122 ? -9.310 -4.470 18.925 1.00 98.56 122 LEU A C 1
ATOM 977 O O . LEU A 1 122 ? -9.583 -5.125 17.914 1.00 98.56 122 LEU A O 1
ATOM 981 N N . SER A 1 123 ? -9.781 -4.781 20.132 1.00 98.38 123 SER A N 1
ATOM 982 C CA . SER A 1 123 ? -10.772 -5.837 20.361 1.00 98.38 123 SER A CA 1
ATOM 983 C C . SER A 1 123 ? -12.157 -5.229 20.538 1.00 98.38 123 SER A C 1
ATOM 985 O O . SER A 1 123 ? -12.342 -4.340 21.369 1.00 98.38 123 SER A O 1
ATOM 987 N N . ILE A 1 124 ? -13.131 -5.696 19.754 1.00 97.31 124 ILE A N 1
ATOM 988 C CA . ILE A 1 124 ? -14.544 -5.306 19.858 1.00 97.31 124 ILE A CA 1
ATOM 989 C C . ILE A 1 124 ? -15.454 -6.503 19.554 1.00 97.31 124 ILE A C 1
ATOM 991 O O . ILE A 1 124 ? -15.043 -7.412 18.825 1.00 97.31 124 ILE A O 1
ATOM 995 N N . PRO A 1 125 ? -16.720 -6.505 20.016 1.00 96.44 125 PRO A N 1
ATOM 996 C CA . PRO A 1 125 ? -17.695 -7.488 19.575 1.00 96.44 125 PRO A CA 1
ATOM 997 C C . PRO A 1 125 ? -17.901 -7.394 18.065 1.00 96.44 125 PRO A C 1
ATOM 999 O O . PRO A 1 125 ? -17.899 -6.304 17.485 1.00 96.44 125 PRO A O 1
ATOM 1002 N N . TYR A 1 126 ? -18.123 -8.541 17.429 1.00 96.06 126 TYR A N 1
ATOM 1003 C CA . TYR A 1 126 ? -18.424 -8.562 16.008 1.00 96.06 126 TYR A CA 1
ATOM 1004 C C . TYR A 1 126 ? -19.755 -7.854 15.733 1.00 96.06 126 TYR A C 1
ATOM 1006 O O . TYR A 1 126 ? -20.821 -8.318 16.134 1.00 96.06 126 TYR A O 1
ATOM 1014 N N . ASP A 1 127 ? -19.682 -6.757 14.988 1.00 97.00 127 ASP A N 1
ATOM 1015 C CA . ASP A 1 127 ? -20.830 -6.074 14.405 1.00 97.00 127 ASP A CA 1
ATOM 1016 C C . ASP A 1 127 ? -20.486 -5.675 12.958 1.00 97.00 127 ASP A C 1
ATOM 1018 O O . ASP A 1 127 ? -19.513 -4.943 12.735 1.00 97.00 127 ASP A O 1
ATOM 1022 N N . PRO A 1 128 ? -21.260 -6.108 11.944 1.00 97.62 128 PRO A N 1
ATOM 1023 C CA . PRO A 1 128 ? -20.953 -5.822 10.545 1.00 97.62 128 PRO A CA 1
ATOM 1024 C C . PRO A 1 128 ? -20.793 -4.332 10.224 1.00 97.62 128 PRO A C 1
ATOM 1026 O O . PRO A 1 128 ? -20.018 -3.982 9.329 1.00 97.62 128 PRO A O 1
ATOM 1029 N N . LYS A 1 129 ? -21.508 -3.437 10.919 1.00 98.25 129 LYS A N 1
ATOM 1030 C CA . LYS A 1 129 ? -21.389 -1.987 10.692 1.00 98.25 129 LYS A CA 1
ATOM 1031 C C . LYS A 1 129 ? -20.067 -1.454 11.249 1.00 98.25 129 LYS A C 1
ATOM 1033 O O . LYS A 1 129 ? -19.384 -0.704 10.554 1.00 98.25 129 LYS A O 1
ATOM 1038 N N . SER A 1 130 ? -19.665 -1.908 12.429 1.00 97.94 130 SER A N 1
ATOM 1039 C CA . SER A 1 130 ? -18.383 -1.604 13.066 1.00 97.94 130 SER A CA 1
ATOM 1040 C C . SER A 1 130 ? -17.205 -2.095 12.224 1.00 97.94 130 SER A C 1
ATOM 1042 O O . SER A 1 130 ? -16.293 -1.324 11.928 1.00 97.94 130 SER A O 1
ATOM 1044 N N . ILE A 1 131 ? -17.276 -3.325 11.701 1.00 98.19 131 ILE A N 1
ATOM 1045 C CA . ILE A 1 131 ? -16.246 -3.861 10.796 1.00 98.19 131 ILE A CA 1
ATOM 1046 C C . ILE A 1 131 ? -16.115 -3.012 9.524 1.00 98.19 131 ILE A C 1
ATOM 1048 O O . ILE A 1 131 ? -15.006 -2.752 9.057 1.00 98.19 131 ILE A O 1
ATOM 1052 N N . ARG A 1 132 ? -17.230 -2.527 8.962 1.00 98.25 132 ARG A N 1
ATOM 1053 C CA . ARG A 1 132 ? -17.197 -1.618 7.802 1.00 98.25 132 ARG A CA 1
ATOM 1054 C C . ARG A 1 132 ? -16.539 -0.277 8.119 1.00 98.25 132 ARG A C 1
ATOM 1056 O O . ARG A 1 132 ? -15.972 0.321 7.210 1.00 98.25 132 ARG A O 1
ATOM 1063 N N . LEU A 1 133 ? -16.635 0.217 9.354 1.00 98.44 133 LEU A N 1
ATOM 1064 C CA . LEU A 1 133 ? -15.943 1.438 9.773 1.00 98.44 133 LEU A CA 1
ATOM 1065 C C . LEU A 1 133 ? -14.437 1.191 9.901 1.00 98.44 133 LEU A C 1
ATOM 1067 O O . LEU A 1 133 ? -13.661 1.979 9.368 1.00 98.44 133 LEU A O 1
ATOM 1071 N N . ILE A 1 134 ? -14.035 0.075 10.517 1.00 98.38 134 ILE A N 1
ATOM 1072 C CA . ILE A 1 134 ? -12.622 -0.295 10.681 1.00 98.38 134 ILE A CA 1
ATOM 1073 C C . ILE A 1 134 ? -11.938 -0.497 9.326 1.00 98.38 134 ILE A C 1
ATOM 1075 O O . ILE A 1 134 ? -10.881 0.073 9.083 1.00 98.38 134 ILE A O 1
ATOM 1079 N N . LYS A 1 135 ? -12.571 -1.222 8.395 1.00 98.12 135 LYS A N 1
ATOM 1080 C CA . LYS A 1 135 ? -12.009 -1.499 7.058 1.00 98.12 135 LYS A CA 1
ATOM 1081 C C . LYS A 1 135 ? -11.781 -0.260 6.179 1.00 98.12 135 LYS A C 1
ATOM 1083 O O . LYS A 1 135 ? -11.175 -0.379 5.121 1.00 98.12 135 LYS A O 1
ATOM 1088 N N . LYS A 1 136 ? -12.283 0.917 6.570 1.00 98.12 136 LYS A N 1
ATOM 1089 C CA . LYS A 1 136 ? -11.983 2.189 5.887 1.00 98.12 136 LYS A CA 1
ATOM 1090 C C . LYS A 1 136 ? -10.654 2.802 6.332 1.00 98.12 136 LYS A C 1
ATOM 1092 O O . LYS A 1 136 ? -10.194 3.754 5.704 1.00 98.12 136 LYS A O 1
ATOM 1097 N N . ILE A 1 137 ? -10.073 2.312 7.425 1.00 98.25 137 ILE A N 1
ATOM 1098 C CA . ILE A 1 137 ? -8.763 2.736 7.908 1.00 98.25 137 ILE A CA 1
ATOM 1099 C C . ILE A 1 137 ? -7.713 2.048 7.038 1.00 98.25 137 ILE A C 1
ATOM 1101 O O . ILE A 1 137 ? -7.710 0.830 6.873 1.00 98.25 137 ILE A O 1
ATOM 1105 N N . GLU A 1 138 ? -6.844 2.852 6.442 1.00 96.56 138 GLU A N 1
ATOM 1106 C CA . GLU A 1 138 ? -5.785 2.366 5.566 1.00 96.56 138 GLU A CA 1
ATOM 1107 C C . GLU A 1 138 ? -4.781 1.527 6.362 1.00 96.56 138 GLU A C 1
ATOM 1109 O O . GLU A 1 138 ? -4.402 1.905 7.467 1.00 96.56 138 GLU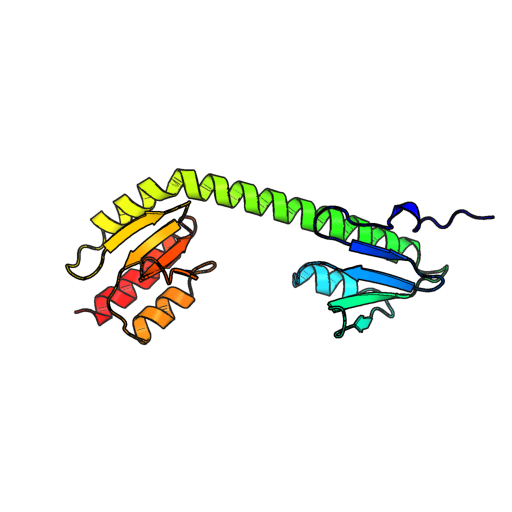 A O 1
ATOM 1114 N N . GLY A 1 139 ? -4.401 0.366 5.824 1.00 96.12 139 GLY A N 1
ATOM 1115 C CA . GLY A 1 139 ? -3.507 -0.582 6.495 1.00 96.12 139 GLY A CA 1
ATOM 1116 C C . GLY A 1 139 ? -4.140 -1.391 7.635 1.00 96.12 139 GLY A C 1
ATOM 1117 O O . GLY A 1 139 ? -3.449 -2.220 8.226 1.00 96.12 139 GLY A O 1
ATOM 1118 N N . ALA A 1 140 ? -5.433 -1.207 7.934 1.00 98.12 140 ALA A N 1
ATOM 1119 C CA . ALA A 1 140 ? -6.116 -2.023 8.933 1.00 98.12 140 ALA A CA 1
ATOM 1120 C C . ALA A 1 140 ? -6.192 -3.494 8.496 1.00 98.12 140 ALA A C 1
ATOM 1122 O O . ALA A 1 140 ? -6.645 -3.806 7.390 1.00 98.12 140 ALA A O 1
ATOM 1123 N N . ARG A 1 141 ? -5.799 -4.405 9.389 1.00 97.94 141 ARG A N 1
ATOM 1124 C CA . ARG A 1 141 ? -5.806 -5.855 9.145 1.00 97.94 141 ARG A CA 1
ATOM 1125 C C . ARG A 1 141 ? -6.381 -6.618 10.334 1.00 97.94 141 ARG A C 1
ATOM 1127 O O . ARG A 1 141 ? -6.371 -6.125 11.456 1.00 97.94 141 ARG A O 1
ATOM 1134 N N . TRP A 1 142 ? -6.919 -7.804 10.070 1.00 98.31 142 TRP A N 1
ATOM 1135 C CA . TRP A 1 142 ? -7.409 -8.709 11.108 1.00 98.31 142 TRP A CA 1
ATOM 1136 C C . TRP A 1 142 ? -6.290 -9.659 11.526 1.00 98.31 142 TRP A C 1
ATOM 1138 O O . TRP A 1 142 ? -5.737 -10.345 10.666 1.00 98.31 142 TRP A O 1
ATOM 1148 N N . ASP A 1 143 ? -5.992 -9.710 12.820 1.00 98.12 143 ASP A N 1
ATOM 1149 C CA . ASP A 1 143 ? -5.148 -10.740 13.411 1.00 98.12 143 ASP A CA 1
ATOM 1150 C C . ASP A 1 143 ? -6.033 -11.903 13.871 1.00 98.12 143 ASP A C 1
ATOM 1152 O O . ASP A 1 143 ? -6.842 -11.776 14.793 1.00 98.12 143 ASP A O 1
ATOM 1156 N N . SER A 1 144 ? -5.918 -13.047 13.196 1.00 97.38 144 SER A N 1
ATOM 1157 C CA . SER A 1 144 ? -6.712 -14.232 13.523 1.00 97.38 144 SER A CA 1
ATOM 1158 C C . SER A 1 144 ? -6.264 -14.948 14.792 1.00 97.38 144 SER A C 1
ATOM 1160 O O . SER A 1 144 ? -7.078 -15.668 15.373 1.00 97.38 144 SER A O 1
ATOM 1162 N N . SER A 1 145 ? -5.001 -14.786 15.186 1.00 97.00 145 SER A N 1
ATOM 1163 C CA . SER A 1 145 ? -4.419 -15.445 16.355 1.00 97.00 145 SER A CA 1
ATOM 1164 C C . SER A 1 145 ? -4.956 -14.798 17.625 1.00 97.00 145 SER A C 1
ATOM 1166 O O . SER A 1 145 ? -5.571 -15.474 18.449 1.00 97.00 145 SER A O 1
ATOM 1168 N N . ASP A 1 146 ? -4.841 -13.471 17.700 1.00 96.88 146 ASP A N 1
ATOM 1169 C CA . ASP A 1 146 ? -5.259 -12.686 18.867 1.00 96.88 146 ASP A CA 1
ATOM 1170 C C . ASP A 1 146 ? -6.724 -12.232 18.782 1.00 96.88 146 ASP A C 1
ATOM 1172 O O . ASP A 1 146 ? -7.310 -11.770 19.761 1.00 96.88 146 ASP A O 1
ATOM 1176 N N . LYS A 1 147 ? -7.359 -12.414 17.617 1.00 97.62 147 LYS A N 1
ATOM 1177 C CA . LYS A 1 147 ? -8.739 -11.997 17.322 1.00 97.62 147 LYS A CA 1
ATOM 1178 C C . LYS A 1 147 ? -8.956 -10.499 17.550 1.00 97.62 147 LYS A C 1
ATOM 1180 O O . LYS A 1 147 ? -9.974 -10.082 18.111 1.00 97.62 147 LYS A O 1
ATOM 1185 N N . VAL A 1 148 ? -8.020 -9.694 17.059 1.00 98.44 148 VAL A N 1
ATOM 1186 C CA . VAL A 1 148 ? -8.041 -8.230 17.146 1.00 98.44 148 VAL A CA 1
ATOM 1187 C C . VAL A 1 148 ? -7.865 -7.592 15.773 1.00 98.44 148 VAL A C 1
ATOM 1189 O O . VAL A 1 148 ? -7.357 -8.192 14.825 1.00 98.44 148 VAL A O 1
ATOM 1192 N N . TRP A 1 149 ? -8.290 -6.339 15.652 1.00 98.56 149 TRP A N 1
ATOM 1193 C CA . TRP A 1 149 ? -7.950 -5.503 14.507 1.00 98.56 149 TRP A CA 1
ATOM 1194 C C . TRP A 1 149 ? -6.654 -4.757 14.779 1.00 98.56 149 TRP A C 1
ATOM 1196 O O . TRP A 1 149 ? -6.580 -4.007 15.744 1.00 98.56 149 TRP A O 1
ATOM 1206 N N . LEU A 1 150 ? -5.669 -4.903 13.901 1.00 98.62 150 LEU A N 1
ATOM 1207 C CA . LEU A 1 150 ? -4.440 -4.120 13.940 1.00 98.62 150 LEU A CA 1
ATOM 1208 C C . LEU A 1 150 ? -4.642 -2.857 13.113 1.00 98.62 150 LEU A C 1
ATOM 1210 O O . LEU A 1 150 ? -4.880 -2.927 11.903 1.00 98.62 150 LEU A O 1
ATOM 1214 N N . LEU A 1 151 ? -4.585 -1.709 13.781 1.00 98.62 151 LEU A N 1
ATOM 1215 C CA . LEU A 1 151 ? -4.779 -0.392 13.185 1.00 98.62 151 LEU A CA 1
ATOM 1216 C C . LEU A 1 151 ? -3.448 0.368 13.220 1.00 98.62 151 LEU A C 1
ATOM 1218 O O . LEU A 1 151 ? -2.936 0.588 14.315 1.00 98.62 151 LEU A O 1
ATOM 1222 N N . PRO A 1 152 ? -2.885 0.796 12.080 1.00 98.50 152 PRO A N 1
ATOM 1223 C CA . PRO A 1 152 ? -1.618 1.525 12.077 1.00 98.50 152 PRO A CA 1
ATOM 1224 C C . PRO A 1 152 ? -1.702 2.800 12.932 1.00 98.50 152 PRO A C 1
ATOM 1226 O O . PRO A 1 152 ? -2.640 3.586 12.772 1.00 98.50 152 PRO A O 1
ATOM 1229 N N . ALA A 1 153 ? -0.759 3.005 13.860 1.00 98.50 153 ALA A N 1
ATOM 1230 C CA . ALA A 1 153 ? -0.848 4.095 14.839 1.00 98.50 153 ALA A CA 1
ATOM 1231 C C . ALA A 1 153 ? -0.827 5.494 14.190 1.00 98.50 153 ALA A C 1
ATOM 1233 O O . ALA A 1 153 ? -1.481 6.418 14.673 1.00 98.50 153 ALA A O 1
ATOM 1234 N N . ASP A 1 154 ? -0.184 5.628 13.027 1.00 98.06 154 ASP A N 1
ATOM 1235 C CA . ASP A 1 154 ? -0.160 6.844 12.202 1.00 98.06 154 ASP A CA 1
ATOM 1236 C C . ASP A 1 154 ? -1.529 7.199 11.584 1.00 98.06 154 ASP A C 1
ATOM 1238 O O . ASP A 1 154 ? -1.703 8.267 10.995 1.00 98.06 154 ASP A O 1
ATOM 1242 N N . GLN A 1 155 ? -2.539 6.338 11.753 1.00 98.38 155 GLN A N 1
ATOM 1243 C CA . GLN A 1 155 ? -3.924 6.581 11.350 1.00 98.38 155 GLN A CA 1
ATOM 1244 C C . GLN A 1 155 ? -4.828 7.039 12.508 1.00 98.38 155 GLN A C 1
ATOM 1246 O O . GLN A 1 155 ? -6.054 7.008 12.355 1.00 98.38 155 GLN A O 1
ATOM 1251 N N . GLU A 1 156 ? -4.276 7.502 13.638 1.00 98.38 156 GLU A N 1
ATOM 1252 C CA . GLU A 1 156 ? -5.012 7.910 14.851 1.00 98.38 156 GLU A CA 1
ATOM 1253 C C . GLU A 1 156 ? -6.301 8.696 14.556 1.00 98.38 156 GLU A C 1
ATOM 1255 O O . GLU A 1 156 ? -7.381 8.343 15.035 1.00 98.38 156 GLU A O 1
ATOM 1260 N N . ARG A 1 157 ? -6.235 9.739 13.717 1.00 98.44 157 ARG A N 1
ATOM 1261 C CA . ARG A 1 157 ? -7.413 10.557 13.386 1.00 98.44 157 ARG A CA 1
ATOM 1262 C C . ARG A 1 157 ? -8.553 9.717 12.801 1.00 98.44 157 ARG A C 1
ATOM 1264 O O . ARG A 1 157 ? -9.707 9.898 13.193 1.00 98.44 157 ARG A O 1
ATOM 1271 N N . LYS A 1 158 ? -8.248 8.804 11.870 1.00 98.50 158 LYS A N 1
ATOM 1272 C CA . LYS A 1 158 ? -9.242 7.904 11.262 1.00 98.50 158 LYS A CA 1
ATOM 1273 C C . LYS A 1 158 ? -9.741 6.880 12.283 1.00 98.50 158 LYS A C 1
ATOM 1275 O O . LYS A 1 158 ? -10.944 6.619 12.311 1.00 98.50 158 LYS A O 1
ATOM 1280 N N . ILE A 1 159 ? -8.855 6.364 13.141 1.00 98.56 159 ILE A N 1
ATOM 1281 C CA . ILE A 1 159 ? -9.206 5.453 14.242 1.00 98.56 159 ILE A CA 1
ATOM 1282 C C . ILE A 1 159 ? -10.239 6.120 15.160 1.00 98.56 159 ILE A C 1
ATOM 1284 O O . ILE A 1 159 ? -11.336 5.590 15.330 1.00 98.56 159 ILE A O 1
ATOM 1288 N N . ARG A 1 160 ? -9.967 7.334 15.656 1.00 98.56 160 ARG A N 1
ATOM 1289 C CA . ARG A 1 160 ? -10.901 8.101 16.503 1.00 98.56 160 ARG A CA 1
ATOM 1290 C C . ARG A 1 160 ? -12.243 8.348 15.811 1.00 98.56 160 ARG A C 1
ATOM 1292 O O . ARG A 1 160 ? -13.296 8.235 16.438 1.00 98.56 160 ARG A O 1
ATOM 1299 N N . THR A 1 161 ? -12.243 8.674 14.515 1.00 98.50 161 THR A N 1
ATOM 1300 C CA . THR A 1 161 ? -13.486 8.831 13.739 1.00 98.50 161 THR A CA 1
ATOM 1301 C C . THR A 1 161 ? -14.282 7.527 13.661 1.00 98.50 161 THR A C 1
ATOM 1303 O O . THR A 1 161 ? -15.500 7.556 13.853 1.00 98.50 161 THR A O 1
ATOM 1306 N N . ALA A 1 162 ? -13.624 6.393 13.407 1.00 98.31 162 ALA A N 1
ATOM 1307 C CA . ALA A 1 162 ? -14.278 5.089 13.370 1.00 98.31 162 ALA A CA 1
ATOM 1308 C C . ALA A 1 162 ? -14.854 4.715 14.743 1.00 98.31 162 ALA A C 1
ATOM 1310 O O . ALA A 1 162 ? -16.027 4.351 14.823 1.00 98.31 162 ALA A O 1
ATOM 1311 N N . LEU A 1 163 ? -14.085 4.896 15.822 1.00 98.06 163 LEU A N 1
ATOM 1312 C CA . LEU A 1 163 ? -14.509 4.598 17.193 1.00 98.06 163 LEU A CA 1
ATOM 1313 C C . LEU A 1 163 ? -15.727 5.416 17.620 1.00 98.06 163 LEU A C 1
ATOM 1315 O O . LEU A 1 163 ? -16.679 4.849 18.143 1.00 98.06 163 LEU A O 1
ATOM 1319 N N . LYS A 1 164 ? -15.784 6.713 17.293 1.00 97.88 164 LYS A N 1
ATOM 1320 C CA . LYS A 1 164 ? -16.994 7.530 17.512 1.00 97.88 164 LYS A CA 1
ATOM 1321 C C . LYS A 1 164 ? -18.233 6.944 16.828 1.00 97.88 164 LYS A C 1
ATOM 1323 O O . LYS A 1 164 ? -19.339 7.093 17.339 1.00 97.88 164 LYS A O 1
ATOM 1328 N N . GLY A 1 165 ? -18.075 6.318 15.661 1.00 97.44 165 GLY A N 1
ATOM 1329 C CA . GLY A 1 165 ? -19.159 5.615 14.973 1.00 97.44 165 GLY A CA 1
ATOM 1330 C C . GLY A 1 165 ? -19.521 4.291 15.647 1.00 97.44 165 GLY A C 1
ATOM 1331 O O . GLY A 1 165 ? -20.700 4.014 15.834 1.00 97.44 165 GLY A O 1
ATOM 1332 N N . ILE A 1 166 ? -18.519 3.510 16.051 1.00 96.94 166 ILE A N 1
ATOM 1333 C CA . ILE A 1 166 ? -18.686 2.214 16.726 1.00 96.94 166 ILE A CA 1
ATOM 1334 C C . ILE A 1 166 ? -19.384 2.388 18.077 1.00 96.94 166 ILE A C 1
ATOM 1336 O O . ILE A 1 166 ? -20.355 1.699 18.358 1.00 96.94 166 ILE A O 1
ATOM 1340 N N . PHE A 1 167 ? -18.970 3.360 18.888 1.00 95.62 167 PHE A N 1
ATOM 1341 C CA . PHE A 1 167 ? -19.551 3.594 20.213 1.00 95.62 167 PHE A CA 1
ATOM 1342 C C . PHE A 1 167 ? -21.020 4.031 20.138 1.00 95.62 167 PHE A C 1
ATOM 1344 O O . PHE A 1 167 ? -21.809 3.670 21.001 1.00 95.62 167 PHE A O 1
ATOM 1351 N N . LYS A 1 168 ? -21.430 4.714 19.060 1.00 95.62 168 LYS A N 1
ATOM 1352 C CA . LYS A 1 168 ? -22.853 4.994 18.791 1.00 95.62 168 LYS A CA 1
ATOM 1353 C C . LYS A 1 168 ? -23.666 3.738 18.465 1.00 95.62 168 LYS A C 1
ATOM 1355 O O . LYS A 1 168 ? -24.880 3.761 18.618 1.00 95.62 168 LYS A O 1
ATOM 1360 N N . LEU A 1 169 ? -23.024 2.685 17.959 1.00 93.88 169 LEU A N 1
ATOM 1361 C CA . LEU A 1 169 ? -23.660 1.404 17.638 1.00 93.88 169 LEU A CA 1
ATOM 1362 C C . LEU A 1 169 ? -23.678 0.443 18.833 1.00 93.88 169 LEU A C 1
ATOM 1364 O O . LEU A 1 169 ? -24.508 -0.458 18.857 1.00 93.88 169 LEU A O 1
ATOM 1368 N N . LEU A 1 170 ? -22.757 0.620 19.785 1.00 89.38 170 LEU A N 1
ATOM 1369 C CA . LEU A 1 170 ? -22.642 -0.194 20.998 1.00 89.38 170 LEU A CA 1
ATOM 1370 C C . LEU A 1 170 ? -23.552 0.262 22.147 1.00 89.38 170 LEU A C 1
ATOM 1372 O O . LEU A 1 170 ? -23.624 -0.476 23.133 1.00 89.38 170 LEU A O 1
ATOM 1376 N N . GLY A 1 171 ? -24.169 1.445 22.006 1.00 69.56 171 GLY A N 1
ATOM 1377 C CA . GLY A 1 171 ? -25.063 2.074 22.984 1.00 69.56 171 GLY A CA 1
ATOM 1378 C C . GLY A 1 171 ? -26.158 1.163 23.512 1.00 69.56 171 GLY A C 1
ATOM 1379 O O . GLY A 1 171 ? -26.677 0.333 22.731 1.00 69.56 171 GLY A O 1
#

Mean predicted aligned error: 4.21 Å

Organism: NCBI:txid2014261

Foldseek 3Di:
DDDLPCVVLAADAQQWHWDDDPFKIKIDGPDDPVLVVLQVPQPPWDADPVVRIIIHTDDPVCSVVVVVSSVVSNVVNVVVVVVVVVLQVVLVVCQVVLQVVCCVVADDPAWHWDGDRSWTWIGHPDDPVLVVLQVVQPPWDADPVVRTITGHSVSSVSVVVSSVVVVVVVD

Radius of gyration: 22.72 Å; Cα contacts (8 Å, |Δi|>4): 220; chains: 1; bounding box: 54×26×61 Å

Sequence (171 aa):
MLENPLAELEGEIDEVRVQLFDEELSLHFPYHKSAVASVKAIEGAIYNPSDKSWCLPITPQNTYTVQDAVVSLRKFFRREVALAEQREEMRHEIADSVVEGLRSDFEHARVSFEKQEGCVALSIPYDPKSIRLIKKIEGARWDSSDKVWLLPADQERKIRTALKGIFKLLG

Secondary structure (DSSP, 8-state):
----TTGGG-EEETTEEEEE-SSEEEEE----HHHHHHHHTSTT-EEETTTTEEEEE--TTTHHHHHHHHHHHHHHHHHHHHHHHHHHHHHHHHHHHHHHHHHHH---TT-EEEEETTEEEEE----HHHHHHHTTSTT-EEETTTTEEEEEGGGHHHHHHHHHHHHHHH-